Protein AF-A0A356E626-F1 (afdb_monomer_lite)

Sequence (110 aa):
QLFTKSTILGGLVGLIIFGVCGVFRLKESNDIFQQGLRLMAMIGFVMIAASGFAAVINKTGGVTELVNVISQGLGDDNKGLAAFLMLLVGLFITMGIGSSFSTVPIITSI

Secondary structure (DSSP, 8-state):
-TTT--HHHHHHHHHHHHHHTTSS-TTTHHHHHHHHHHHHHHHHHHHHHHHHHHHHHHHH-HHHHHHHHHHHHH-GGGHHHHHHHHHHHHHHHHHHT--TTTHHHHHTT-

pLDDT: mean 76.77, std 8.42, range [49.5, 89.62]

Structure (mmCIF, N/CA/C/O backbone):
data_AF-A0A356E626-F1
#
_entry.id   AF-A0A356E626-F1
#
loop_
_atom_site.group_PDB
_atom_site.id
_atom_site.type_symbol
_atom_site.label_atom_id
_atom_site.label_alt_id
_atom_site.label_comp_id
_atom_site.label_asym_id
_atom_site.label_entity_id
_atom_site.label_seq_id
_atom_site.pdbx_PDB_ins_code
_atom_site.Cartn_x
_atom_site.Cartn_y
_atom_site.Cartn_z
_atom_site.occupancy
_atom_site.B_iso_or_equiv
_atom_site.auth_seq_id
_atom_site.auth_comp_id
_atom_site.auth_asym_id
_atom_site.auth_atom_id
_atom_site.pdbx_PDB_model_num
ATOM 1 N N . GLN A 1 1 ? -21.023 3.387 4.429 1.00 49.50 1 GLN A N 1
ATOM 2 C CA . GLN A 1 1 ? -20.137 3.969 3.395 1.00 49.50 1 GLN A CA 1
ATOM 3 C C . GLN A 1 1 ? -20.870 4.252 2.077 1.00 49.50 1 GLN A C 1
ATOM 5 O O . GLN A 1 1 ? -20.729 5.358 1.585 1.00 49.50 1 GLN A O 1
ATOM 10 N N . LEU A 1 2 ? -21.700 3.338 1.543 1.00 63.50 2 LEU A N 1
ATOM 11 C CA . LEU A 1 2 ? -22.424 3.539 0.268 1.00 63.50 2 LEU A CA 1
ATOM 12 C C . LEU A 1 2 ? -23.486 4.659 0.285 1.00 63.50 2 LEU A C 1
ATOM 14 O O . LEU A 1 2 ? -23.510 5.474 -0.627 1.00 63.50 2 LEU A O 1
ATOM 18 N N . PHE A 1 3 ? -24.316 4.751 1.331 1.00 67.12 3 PHE A N 1
ATOM 19 C CA . PHE A 1 3 ? -25.369 5.780 1.411 1.00 67.12 3 PHE A CA 1
ATOM 20 C C . PHE A 1 3 ? -24.861 7.142 1.910 1.00 67.12 3 PHE A C 1
ATOM 22 O O . PHE A 1 3 ? -25.228 8.179 1.375 1.00 67.12 3 PHE A O 1
ATOM 29 N N . THR A 1 4 ? -23.979 7.152 2.914 1.00 70.19 4 THR A N 1
ATOM 30 C CA . THR A 1 4 ? -23.463 8.392 3.529 1.00 70.19 4 THR A CA 1
ATOM 31 C C . THR A 1 4 ? -22.247 8.975 2.791 1.00 70.19 4 THR A C 1
ATOM 33 O O . THR A 1 4 ? -21.830 10.083 3.103 1.00 70.19 4 THR A O 1
ATOM 36 N N . LYS A 1 5 ? -21.596 8.226 1.883 1.00 74.50 5 LYS A N 1
ATOM 37 C CA . LYS A 1 5 ? -20.267 8.544 1.299 1.00 74.50 5 LYS A CA 1
ATOM 38 C C . LYS A 1 5 ? -19.154 8.857 2.317 1.00 74.50 5 LYS A C 1
ATOM 40 O O . LYS A 1 5 ? -18.062 9.257 1.941 1.00 74.50 5 LYS A O 1
ATOM 45 N N . SER A 1 6 ? -19.403 8.634 3.606 1.00 80.62 6 SER A N 1
ATOM 46 C CA . SER A 1 6 ? -18.460 8.901 4.685 1.00 80.62 6 SER A CA 1
ATOM 47 C C . SER A 1 6 ? -17.878 7.595 5.207 1.00 80.62 6 SER A C 1
ATOM 49 O O . SER A 1 6 ? -18.592 6.740 5.745 1.00 80.62 6 SER A O 1
ATOM 51 N N . THR A 1 7 ? -16.566 7.449 5.044 1.00 82.69 7 THR A N 1
ATOM 52 C CA . THR A 1 7 ? -15.773 6.356 5.622 1.00 82.69 7 THR A CA 1
ATOM 53 C C . THR A 1 7 ? -15.746 6.457 7.147 1.00 82.69 7 THR A C 1
ATOM 55 O O . THR A 1 7 ? -15.820 5.443 7.833 1.00 82.69 7 THR A O 1
ATOM 58 N N . ILE A 1 8 ? -15.750 7.686 7.678 1.00 83.50 8 ILE A N 1
ATOM 59 C CA . ILE A 1 8 ? -15.738 7.972 9.118 1.00 83.50 8 ILE A CA 1
ATOM 60 C C . ILE A 1 8 ? -17.018 7.447 9.777 1.00 83.50 8 ILE A C 1
ATOM 62 O O . ILE A 1 8 ? -16.948 6.722 10.767 1.00 83.50 8 ILE A O 1
ATOM 66 N N . LEU A 1 9 ? -18.190 7.741 9.196 1.00 83.94 9 LEU A N 1
ATOM 67 C CA . LEU A 1 9 ? -19.464 7.276 9.755 1.00 83.94 9 LEU A CA 1
ATOM 68 C C . LEU A 1 9 ? -19.590 5.744 9.686 1.00 83.94 9 LEU A C 1
ATOM 70 O O . LEU A 1 9 ? -20.106 5.122 10.608 1.00 83.94 9 LEU A O 1
ATOM 74 N N . GLY A 1 10 ? -19.079 5.126 8.613 1.00 84.94 10 GLY A N 1
ATOM 75 C CA . GLY A 1 10 ? -19.033 3.666 8.483 1.00 84.94 10 GLY A CA 1
ATOM 76 C C . GLY A 1 10 ? -18.147 2.998 9.538 1.00 84.94 10 GLY A C 1
ATOM 77 O O . GLY A 1 10 ? -18.564 2.012 10.143 1.00 84.94 10 GLY A O 1
ATOM 78 N N . GLY A 1 11 ? -16.965 3.565 9.795 1.00 84.75 11 GLY A N 1
ATOM 79 C CA . GLY A 1 11 ? -16.056 3.088 10.839 1.00 84.75 11 GLY A CA 1
ATOM 80 C C . GLY A 1 11 ? -16.645 3.227 12.244 1.00 84.75 11 GLY A C 1
ATOM 81 O O . GLY A 1 11 ? -16.565 2.288 13.032 1.00 84.75 11 GLY A O 1
ATOM 82 N N . LEU A 1 12 ? -17.307 4.353 12.536 1.00 84.81 12 LEU A N 1
ATOM 83 C CA . LEU A 1 12 ? -17.965 4.590 13.826 1.00 84.81 12 LEU A CA 1
ATOM 84 C C . LEU A 1 12 ? -19.069 3.558 14.098 1.00 84.81 12 LEU A C 1
ATOM 86 O O . LEU A 1 12 ? -19.127 2.975 15.178 1.00 84.81 12 LEU A O 1
ATOM 90 N N . VAL A 1 13 ? -19.924 3.297 13.106 1.00 87.38 13 VAL A N 1
ATOM 91 C CA . VAL A 1 13 ? -21.006 2.310 13.227 1.00 87.38 13 VAL A CA 1
ATOM 92 C C . VAL A 1 13 ? -20.444 0.898 13.419 1.00 87.38 13 VAL A C 1
ATOM 94 O O . VAL A 1 13 ? -20.922 0.174 14.289 1.00 87.38 13 VAL A O 1
ATOM 97 N N . GLY A 1 14 ? -19.398 0.518 12.677 1.00 84.94 14 GLY A N 1
ATOM 98 C CA . GLY A 1 14 ? -18.727 -0.775 12.859 1.00 84.94 14 GLY A CA 1
ATOM 99 C C . GLY A 1 14 ? -18.125 -0.946 14.259 1.00 84.94 14 GLY A C 1
ATOM 100 O O . GLY A 1 14 ? -18.268 -2.002 14.871 1.00 84.94 14 GLY A O 1
ATOM 101 N N . LEU A 1 15 ? -17.524 0.115 14.803 1.00 82.12 15 LEU A N 1
ATOM 102 C CA . LEU A 1 15 ? -16.965 0.134 16.156 1.00 82.12 15 LEU A CA 1
ATOM 103 C C . LEU A 1 15 ? -18.050 -0.046 17.226 1.00 82.12 15 LEU A C 1
ATOM 105 O O . LEU A 1 15 ? -17.862 -0.826 18.159 1.00 82.12 15 LEU A O 1
ATOM 109 N N . ILE A 1 16 ? -19.202 0.613 17.065 1.00 84.94 16 ILE A N 1
ATOM 110 C CA . ILE A 1 16 ? -20.356 0.448 17.962 1.00 84.94 16 ILE A CA 1
ATOM 111 C C . ILE A 1 16 ? -20.866 -0.998 17.922 1.00 84.94 16 ILE A C 1
ATOM 113 O O . ILE A 1 16 ? -21.067 -1.598 18.976 1.00 84.94 16 ILE A O 1
ATOM 117 N N . ILE A 1 17 ? -21.025 -1.582 16.728 1.00 86.69 17 ILE A N 1
ATOM 118 C CA . ILE A 1 17 ? -21.491 -2.970 16.562 1.00 86.69 17 ILE A CA 1
ATOM 119 C C . ILE A 1 17 ? -20.532 -3.947 17.248 1.00 86.69 17 ILE A C 1
ATOM 121 O O . ILE A 1 17 ? -20.973 -4.799 18.018 1.00 86.69 17 ILE A O 1
ATOM 125 N N . PHE A 1 18 ? -19.225 -3.812 17.023 1.00 83.00 18 PHE A N 1
ATOM 126 C CA . PHE A 1 18 ? -18.247 -4.693 17.659 1.00 83.00 18 PHE A CA 1
ATOM 127 C C . PHE A 1 18 ? -18.164 -4.512 19.181 1.00 83.00 18 PHE A C 1
ATOM 129 O O . PHE A 1 18 ? -17.958 -5.495 19.897 1.00 83.00 18 PHE A O 1
ATOM 136 N N . GLY A 1 19 ? -18.365 -3.287 19.678 1.00 82.19 19 GLY A N 1
ATOM 137 C CA . GLY A 1 19 ? -18.463 -3.007 21.110 1.00 82.19 19 GLY A CA 1
ATOM 138 C C . GLY A 1 19 ? -19.678 -3.679 21.755 1.00 82.19 19 GLY A C 1
ATOM 139 O O . GLY A 1 19 ? -19.542 -4.316 22.797 1.00 82.19 19 GLY A O 1
ATOM 140 N N . VAL A 1 20 ? -20.849 -3.605 21.112 1.00 83.44 20 VAL A N 1
ATOM 141 C CA . VAL A 1 20 ? -22.094 -4.233 21.598 1.00 83.44 20 VAL A CA 1
ATOM 142 C C . VAL A 1 20 ? -22.037 -5.763 21.501 1.00 83.44 20 VAL A C 1
ATOM 144 O O . VAL A 1 20 ? -22.505 -6.444 22.409 1.00 83.44 20 VAL A O 1
ATOM 147 N N . CYS A 1 21 ? -21.412 -6.317 20.457 1.00 85.06 21 CYS A N 1
ATOM 148 C CA . CYS A 1 21 ? -21.179 -7.761 20.324 1.00 85.06 21 CYS A CA 1
ATOM 149 C C . CYS A 1 21 ? -20.118 -8.318 21.294 1.00 85.06 21 CYS A C 1
ATOM 151 O O . CYS A 1 21 ? -19.892 -9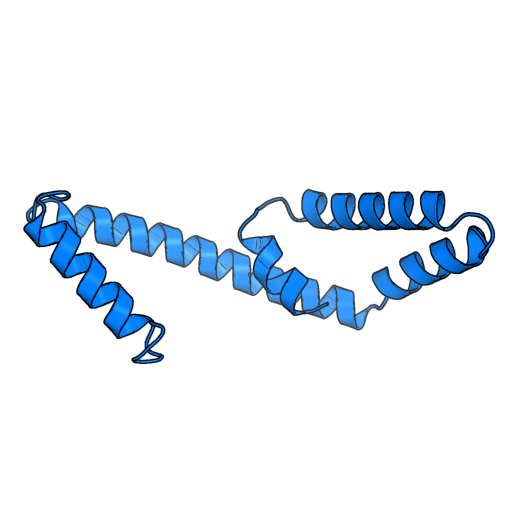.526 21.299 1.00 85.06 21 CYS A O 1
ATOM 153 N N . GLY A 1 22 ? -19.457 -7.480 22.101 1.00 77.44 22 GLY A N 1
ATOM 154 C CA . GLY A 1 22 ? -18.483 -7.929 23.100 1.00 77.44 22 GLY A CA 1
ATOM 155 C C . GLY A 1 22 ? -17.172 -8.466 22.517 1.00 77.44 22 GLY A C 1
ATOM 156 O O . GLY A 1 22 ? -16.451 -9.179 23.211 1.00 77.44 22 GLY A O 1
ATOM 157 N N . VAL A 1 23 ? -16.843 -8.123 21.264 1.00 75.75 23 VAL A N 1
ATOM 158 C CA . VAL A 1 23 ? -15.613 -8.580 20.582 1.00 75.75 23 VAL A CA 1
ATOM 159 C C . VAL A 1 23 ? -14.355 -8.018 21.263 1.00 75.75 23 VAL A C 1
ATOM 161 O O . VAL A 1 23 ? -13.289 -8.625 21.198 1.00 75.75 23 VAL A O 1
ATOM 164 N N . PHE A 1 24 ? -14.478 -6.888 21.970 1.00 67.25 24 PHE A N 1
ATOM 165 C CA . PHE A 1 24 ? -13.375 -6.236 22.678 1.00 67.25 24 PHE A CA 1
ATOM 166 C C . PHE A 1 24 ? -13.774 -5.882 24.116 1.00 67.25 24 PHE A C 1
ATOM 168 O O . PHE A 1 24 ? -14.861 -5.353 24.360 1.00 67.25 24 PHE A O 1
ATOM 175 N N . ARG A 1 25 ? -12.879 -6.104 25.089 1.00 65.56 25 ARG A N 1
ATOM 176 C CA . ARG A 1 25 ? -13.071 -5.615 26.463 1.00 65.56 25 ARG A CA 1
ATOM 177 C C . ARG A 1 25 ? -12.825 -4.107 26.500 1.00 65.56 25 ARG A C 1
ATOM 179 O O . ARG A 1 25 ? -11.727 -3.654 26.194 1.00 65.56 25 ARG A O 1
ATOM 186 N N . LEU A 1 26 ? -13.809 -3.328 26.958 1.00 62.34 26 LEU A N 1
ATOM 187 C CA . LEU A 1 26 ? -13.719 -1.860 27.099 1.00 62.34 26 LEU A CA 1
ATOM 188 C C . LEU A 1 26 ? -12.463 -1.379 27.860 1.00 62.34 26 LEU A C 1
ATOM 190 O O . LEU A 1 26 ? -11.974 -0.290 27.583 1.00 62.34 26 LEU A O 1
ATOM 194 N N . LYS A 1 27 ? -11.907 -2.199 28.767 1.00 65.00 27 LYS A N 1
ATOM 195 C CA . LYS A 1 27 ? -10.642 -1.920 29.473 1.00 65.00 27 LYS A CA 1
ATOM 196 C C . LYS A 1 27 ? -9.377 -2.074 28.615 1.00 65.00 27 LYS A C 1
ATOM 198 O O . LYS A 1 27 ? -8.420 -1.351 28.850 1.00 65.00 27 LYS A O 1
ATOM 203 N N . GLU A 1 28 ? -9.366 -2.982 27.642 1.00 67.50 28 GLU A N 1
ATOM 204 C CA . GLU A 1 28 ? -8.231 -3.217 26.726 1.00 67.50 28 GLU A CA 1
ATOM 205 C C . GLU A 1 28 ? -8.357 -2.405 25.433 1.00 67.50 28 GLU A C 1
ATOM 207 O O . GLU A 1 28 ? -7.368 -2.204 24.739 1.00 67.50 28 GLU A O 1
ATOM 212 N N . SER A 1 29 ? -9.555 -1.878 25.153 1.00 69.62 29 SER A N 1
ATOM 213 C CA . SER A 1 29 ? -9.896 -1.035 24.001 1.00 69.62 29 SER A CA 1
ATOM 214 C C . SER A 1 29 ? -8.824 0.018 23.682 1.00 69.62 29 SER A C 1
ATOM 216 O O . SER A 1 29 ? -8.375 0.133 22.546 1.00 69.62 29 SER A O 1
ATOM 218 N N . ASN A 1 30 ? -8.323 0.732 24.694 1.00 74.00 30 ASN A N 1
ATOM 219 C CA . ASN A 1 30 ? -7.310 1.768 24.488 1.00 74.00 30 ASN A CA 1
ATOM 220 C C . ASN A 1 30 ? -5.957 1.219 23.987 1.00 74.00 30 ASN A C 1
ATOM 222 O O . ASN A 1 30 ? -5.275 1.895 23.221 1.00 74.00 30 ASN A O 1
ATOM 226 N N . ASP A 1 31 ? -5.571 0.009 24.394 1.00 81.81 31 ASP A N 1
ATOM 227 C CA . ASP A 1 31 ? -4.292 -0.603 24.013 1.00 81.81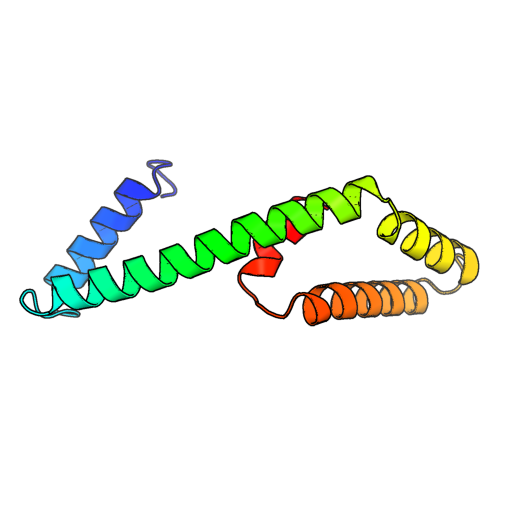 31 ASP A CA 1
ATOM 228 C C . ASP A 1 31 ? -4.344 -1.158 22.578 1.00 81.81 31 ASP A C 1
ATOM 230 O O . ASP A 1 31 ? -3.462 -0.894 21.759 1.00 81.81 31 ASP A O 1
ATOM 234 N N . ILE A 1 32 ? -5.455 -1.808 22.210 1.00 79.50 32 ILE A N 1
ATOM 235 C CA . ILE A 1 32 ? -5.713 -2.243 20.823 1.00 79.50 32 ILE A CA 1
ATOM 236 C C . ILE A 1 32 ? -5.829 -1.052 19.864 1.00 79.50 32 ILE A C 1
ATOM 238 O O . ILE A 1 32 ? -5.285 -1.109 18.758 1.00 79.50 32 ILE A O 1
ATOM 242 N N . PHE A 1 33 ? -6.471 0.049 20.274 1.00 82.00 33 PHE A N 1
ATOM 243 C CA . PHE A 1 33 ? -6.491 1.273 19.468 1.00 82.00 33 PHE A CA 1
ATOM 244 C C . PHE A 1 33 ? -5.088 1.855 19.288 1.00 82.00 33 PHE A C 1
ATOM 246 O O . PHE A 1 33 ? -4.735 2.208 18.164 1.00 82.00 33 PHE A O 1
ATOM 253 N N . GLN A 1 34 ? -4.264 1.912 20.339 1.00 87.06 34 GLN A N 1
ATOM 254 C CA . GLN A 1 34 ? -2.883 2.396 20.236 1.00 87.06 34 GLN A CA 1
ATOM 255 C C . GLN A 1 34 ? -2.012 1.515 19.332 1.00 87.06 34 GLN A C 1
ATOM 257 O O . GLN A 1 34 ? -1.281 2.046 18.491 1.00 87.06 34 GLN A O 1
ATOM 262 N N . GLN A 1 35 ? -2.113 0.187 19.439 1.00 86.31 35 GLN A N 1
ATOM 263 C CA . GLN A 1 35 ? -1.421 -0.730 18.527 1.00 86.31 35 GLN A CA 1
ATOM 264 C C . GLN A 1 35 ? -1.891 -0.551 17.080 1.00 86.31 35 GLN A C 1
ATOM 266 O O . GLN A 1 35 ? -1.059 -0.476 16.172 1.00 86.31 35 GLN A O 1
ATOM 271 N N . GLY A 1 36 ? -3.201 -0.410 16.863 1.00 85.44 36 GLY A N 1
ATOM 272 C CA . GLY A 1 36 ? -3.766 -0.125 15.545 1.00 85.44 36 GLY A CA 1
ATOM 273 C C . GLY A 1 36 ? -3.257 1.197 14.966 1.00 85.44 36 GLY A C 1
ATOM 274 O O . GLY A 1 36 ? -2.871 1.254 13.799 1.00 85.44 36 GLY A O 1
ATOM 275 N N . LEU A 1 37 ? -3.179 2.244 15.790 1.00 89.62 37 LEU A N 1
ATOM 276 C CA . LEU A 1 37 ? -2.691 3.565 15.389 1.00 89.62 37 LEU A CA 1
ATOM 277 C C . LEU A 1 37 ? -1.190 3.534 15.059 1.00 89.62 37 LEU A C 1
ATOM 279 O O . LEU A 1 37 ? -0.771 4.118 14.061 1.00 89.62 37 LEU A O 1
ATOM 283 N N . ARG A 1 38 ? -0.390 2.777 15.824 1.00 89.25 38 ARG A N 1
ATOM 284 C CA . ARG A 1 38 ? 1.035 2.530 15.540 1.00 89.25 38 ARG A CA 1
ATOM 285 C C . ARG A 1 38 ? 1.237 1.791 14.214 1.00 89.25 38 ARG A C 1
ATOM 287 O O . ARG A 1 38 ? 2.118 2.163 13.439 1.00 89.25 38 ARG A O 1
ATOM 294 N N . LEU A 1 39 ? 0.424 0.772 13.938 1.00 88.62 39 LEU A N 1
ATOM 295 C CA . LEU A 1 39 ? 0.476 0.022 12.681 1.00 88.62 39 LEU A CA 1
ATOM 296 C C . LEU A 1 39 ? 0.077 0.907 11.489 1.00 88.62 39 LEU A C 1
ATOM 298 O O . LEU A 1 39 ? 0.774 0.931 10.476 1.00 88.62 39 LEU A O 1
ATOM 302 N N . MET A 1 40 ? -0.985 1.701 11.639 1.00 89.00 40 MET A N 1
ATOM 303 C CA . MET A 1 40 ? -1.423 2.662 10.622 1.00 89.00 40 MET A CA 1
ATOM 304 C C . MET A 1 40 ? -0.387 3.756 10.357 1.00 89.00 40 MET A C 1
ATOM 306 O O . MET A 1 40 ? -0.179 4.120 9.202 1.00 89.00 40 MET A O 1
ATOM 310 N N . ALA A 1 41 ? 0.305 4.248 11.387 1.00 89.25 41 ALA A N 1
ATOM 311 C CA . ALA A 1 41 ? 1.383 5.221 11.221 1.00 89.25 41 ALA A CA 1
ATOM 312 C C . ALA A 1 41 ? 2.546 4.652 10.388 1.00 89.25 41 ALA A C 1
ATOM 314 O O . ALA A 1 41 ? 3.039 5.323 9.482 1.00 89.25 41 ALA A O 1
ATOM 315 N N . MET A 1 42 ? 2.937 3.396 10.636 1.00 87.56 42 MET A N 1
ATOM 316 C CA . MET A 1 42 ? 3.953 2.700 9.835 1.00 87.56 42 MET A CA 1
ATOM 317 C C . MET A 1 42 ? 3.503 2.508 8.382 1.00 87.56 42 MET A C 1
ATOM 319 O O . MET A 1 42 ? 4.271 2.786 7.463 1.00 87.56 42 MET A O 1
ATOM 323 N N . ILE A 1 43 ? 2.252 2.090 8.163 1.00 86.12 43 ILE A N 1
ATOM 324 C CA . ILE A 1 43 ? 1.681 1.956 6.815 1.00 86.12 43 ILE A CA 1
ATOM 325 C C . ILE A 1 43 ? 1.664 3.313 6.103 1.00 86.12 43 ILE A C 1
ATOM 327 O O . ILE A 1 43 ? 2.070 3.396 4.949 1.00 86.12 43 ILE A O 1
ATOM 331 N N . GLY A 1 44 ? 1.258 4.384 6.789 1.00 87.19 44 GLY A N 1
ATOM 332 C CA . GLY A 1 44 ? 1.251 5.742 6.246 1.00 87.19 44 GLY A CA 1
ATOM 333 C C . GLY A 1 44 ? 2.645 6.213 5.828 1.00 87.19 44 GLY A C 1
ATOM 334 O O . GLY A 1 44 ? 2.811 6.722 4.722 1.00 87.19 44 GLY A O 1
ATOM 335 N N . PHE A 1 45 ? 3.659 5.973 6.663 1.00 86.94 45 PHE A N 1
ATOM 336 C CA . PHE A 1 45 ? 5.054 6.274 6.332 1.00 86.94 45 PHE A CA 1
ATOM 337 C C . PHE A 1 45 ? 5.525 5.522 5.078 1.00 86.94 45 P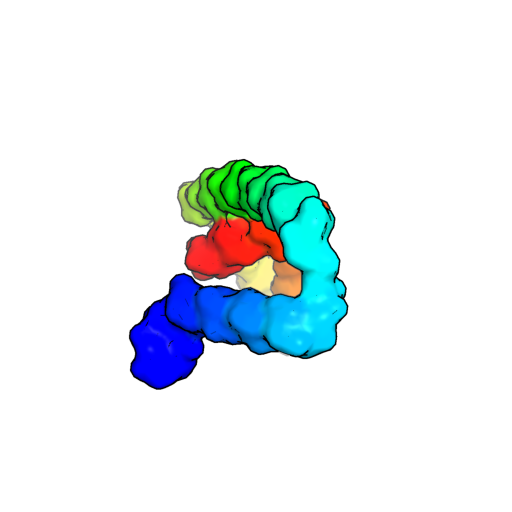HE A C 1
ATOM 339 O O . PHE A 1 45 ? 6.049 6.130 4.142 1.00 86.94 45 PHE A O 1
ATOM 346 N N . VAL A 1 46 ? 5.278 4.210 5.027 1.00 85.62 46 VAL A N 1
ATOM 347 C CA . VAL A 1 46 ? 5.621 3.366 3.875 1.00 85.62 46 VAL A CA 1
ATOM 348 C C . VAL A 1 46 ? 4.875 3.817 2.615 1.00 85.62 46 VAL A C 1
ATOM 350 O O . VAL A 1 46 ? 5.477 3.874 1.544 1.00 85.62 46 VAL A O 1
ATOM 353 N N . MET A 1 47 ? 3.599 4.200 2.724 1.00 85.88 47 MET A N 1
ATOM 354 C CA . MET A 1 47 ? 2.813 4.684 1.586 1.00 85.88 47 MET A CA 1
ATOM 355 C C . MET A 1 47 ? 3.323 6.021 1.036 1.00 85.88 47 MET A C 1
ATOM 357 O O . MET A 1 47 ? 3.363 6.191 -0.182 1.00 85.88 47 MET A O 1
ATOM 361 N N . ILE A 1 48 ? 3.760 6.950 1.893 1.00 86.50 48 ILE A N 1
ATOM 362 C CA . ILE A 1 48 ? 4.357 8.220 1.449 1.00 86.50 48 ILE A CA 1
ATOM 363 C C . ILE A 1 48 ? 5.662 7.951 0.689 1.00 86.50 48 ILE A C 1
ATOM 365 O O . ILE A 1 48 ? 5.832 8.443 -0.428 1.00 86.50 48 ILE A O 1
ATOM 369 N N . ALA A 1 49 ? 6.551 7.117 1.238 1.00 85.31 49 ALA A N 1
ATOM 370 C CA . ALA A 1 49 ? 7.795 6.742 0.564 1.00 85.31 49 ALA A CA 1
ATOM 371 C C . ALA A 1 49 ? 7.532 6.040 -0.783 1.00 85.31 49 ALA A C 1
ATOM 373 O O . ALA A 1 49 ? 8.138 6.390 -1.798 1.00 85.31 49 ALA A O 1
ATOM 374 N N . ALA A 1 50 ? 6.571 5.112 -0.812 1.00 82.31 50 ALA A N 1
ATOM 375 C CA . ALA A 1 50 ? 6.155 4.408 -2.021 1.00 82.31 50 ALA A CA 1
ATOM 376 C C . ALA A 1 50 ? 5.597 5.365 -3.087 1.00 82.31 50 ALA A C 1
ATOM 378 O O . ALA A 1 50 ? 5.963 5.256 -4.254 1.00 82.31 50 ALA A O 1
ATOM 379 N N . SER A 1 51 ? 4.778 6.347 -2.695 1.00 82.62 51 SER A N 1
ATOM 380 C CA . SER A 1 51 ? 4.260 7.365 -3.620 1.00 82.62 51 SER A CA 1
ATOM 381 C C . SER A 1 51 ? 5.371 8.232 -4.232 1.00 82.62 51 SER A C 1
ATOM 383 O O . SER A 1 51 ? 5.318 8.553 -5.419 1.00 82.62 51 SER A O 1
ATOM 385 N N . GLY A 1 52 ? 6.424 8.541 -3.463 1.00 83.00 52 GLY A N 1
ATOM 386 C CA . GLY A 1 52 ? 7.611 9.240 -3.962 1.00 83.00 52 GLY A CA 1
ATOM 387 C C . GLY A 1 52 ? 8.412 8.405 -4.965 1.00 83.00 52 GLY A C 1
ATOM 388 O O . GLY A 1 52 ? 8.812 8.914 -6.011 1.00 83.00 52 GLY A O 1
ATOM 389 N N . PHE A 1 53 ? 8.590 7.110 -4.696 1.00 79.50 53 PHE A N 1
ATOM 390 C CA . PHE A 1 53 ? 9.227 6.178 -5.631 1.00 79.50 53 PHE A CA 1
ATOM 391 C C . PHE A 1 53 ? 8.439 6.045 -6.942 1.00 79.50 53 PHE A C 1
ATOM 393 O O . PHE A 1 53 ? 9.022 6.129 -8.023 1.00 79.50 53 PHE A O 1
ATOM 400 N N . ALA A 1 54 ? 7.111 5.934 -6.855 1.00 76.75 54 ALA A N 1
ATOM 401 C CA . ALA A 1 54 ? 6.224 5.913 -8.016 1.00 76.75 54 ALA A CA 1
ATOM 402 C C . ALA A 1 54 ? 6.363 7.180 -8.872 1.00 76.75 54 ALA A C 1
ATOM 404 O O . ALA A 1 54 ? 6.490 7.105 -10.093 1.00 76.75 54 ALA A O 1
ATOM 405 N N . ALA A 1 55 ? 6.420 8.350 -8.226 1.00 80.12 55 ALA A N 1
ATOM 406 C CA . ALA A 1 55 ? 6.628 9.616 -8.916 1.00 80.12 55 ALA A CA 1
ATOM 407 C C . ALA A 1 55 ? 7.961 9.644 -9.681 1.00 80.12 55 ALA A C 1
ATOM 409 O O . ALA A 1 55 ? 7.998 10.133 -10.807 1.00 80.12 55 ALA A O 1
ATOM 410 N N . VAL A 1 56 ? 9.040 9.088 -9.117 1.00 81.56 56 VAL A N 1
ATOM 411 C CA . VAL A 1 56 ? 10.338 8.993 -9.806 1.00 81.56 56 VAL A CA 1
ATOM 412 C C . VAL A 1 56 ? 10.276 8.017 -10.982 1.00 81.56 56 VAL A C 1
ATOM 414 O O . VAL A 1 56 ? 10.756 8.372 -12.054 1.00 81.56 56 VAL A O 1
ATOM 417 N N . ILE A 1 57 ? 9.656 6.841 -10.827 1.00 76.25 57 ILE A N 1
ATOM 418 C CA . ILE A 1 57 ? 9.465 5.870 -11.922 1.00 76.25 57 ILE A CA 1
ATOM 419 C C . ILE A 1 57 ? 8.679 6.485 -13.086 1.00 76.25 57 ILE A C 1
ATOM 421 O O . ILE A 1 57 ? 9.080 6.363 -14.244 1.00 76.25 57 ILE A O 1
ATOM 425 N N . ASN A 1 58 ? 7.591 7.191 -12.781 1.00 74.31 58 ASN A N 1
ATOM 426 C CA . ASN A 1 58 ? 6.779 7.857 -13.796 1.00 74.31 58 ASN A CA 1
ATOM 427 C C . ASN A 1 58 ? 7.531 9.005 -14.477 1.00 74.31 58 ASN A C 1
ATOM 429 O O . ASN A 1 58 ? 7.343 9.250 -15.665 1.00 74.31 58 ASN A O 1
ATOM 433 N N . LYS A 1 59 ? 8.400 9.712 -13.743 1.00 79.88 59 LYS A N 1
ATOM 434 C CA . LYS A 1 59 ? 9.226 10.795 -14.297 1.00 79.88 59 LYS A CA 1
ATOM 435 C C . LYS A 1 59 ? 10.392 10.290 -15.139 1.00 79.88 59 LYS A C 1
ATOM 437 O O . LYS A 1 59 ? 10.756 10.970 -16.093 1.00 79.88 59 LYS A O 1
ATOM 442 N N . THR A 1 60 ? 10.985 9.147 -14.798 1.00 80.06 60 THR A N 1
ATOM 443 C CA . THR A 1 60 ? 12.090 8.566 -15.572 1.00 80.06 60 THR A CA 1
ATOM 444 C C . THR A 1 60 ? 11.615 7.833 -16.820 1.00 80.06 60 THR A C 1
ATOM 446 O O . THR A 1 60 ? 12.419 7.636 -17.723 1.00 80.06 60 THR A O 1
ATOM 449 N N . GLY A 1 61 ? 10.340 7.430 -16.899 1.00 72.75 61 GLY A N 1
ATOM 450 C CA . GLY A 1 61 ? 9.763 6.790 -18.089 1.00 72.75 61 GLY A CA 1
ATOM 451 C C . GLY A 1 61 ? 10.352 5.413 -18.418 1.00 72.75 61 GLY A C 1
ATOM 452 O O . GLY A 1 61 ? 9.972 4.805 -19.414 1.00 72.75 61 GLY A O 1
ATOM 453 N N . GLY A 1 62 ? 11.253 4.888 -17.580 1.00 73.06 62 GLY A N 1
ATOM 454 C CA . GLY A 1 62 ? 11.979 3.648 -17.853 1.00 73.06 62 GLY A CA 1
ATOM 455 C C . GLY A 1 62 ? 11.078 2.415 -17.921 1.00 73.06 62 GLY A C 1
ATOM 456 O O . GLY A 1 62 ? 11.370 1.488 -18.669 1.00 73.06 62 GLY A O 1
ATOM 457 N N . VAL A 1 63 ? 9.955 2.410 -17.193 1.00 73.38 63 VAL A N 1
ATOM 458 C CA . VAL A 1 63 ? 8.961 1.325 -17.278 1.00 73.38 63 VAL A CA 1
ATOM 459 C C . VAL A 1 63 ? 8.238 1.364 -18.624 1.00 73.38 63 VAL A C 1
ATOM 461 O O . VAL A 1 63 ? 8.065 0.324 -19.251 1.00 73.38 63 VAL A O 1
ATOM 464 N N . THR A 1 64 ? 7.875 2.551 -19.108 1.00 73.31 64 THR A N 1
ATOM 465 C CA . THR A 1 64 ? 7.239 2.743 -20.417 1.00 73.31 64 THR A CA 1
ATOM 466 C C . THR A 1 64 ? 8.180 2.352 -21.554 1.00 73.31 64 THR A C 1
ATOM 468 O O . THR A 1 64 ? 7.768 1.657 -22.479 1.00 73.31 64 THR A O 1
ATOM 471 N N . GLU A 1 65 ? 9.457 2.730 -21.452 1.00 78.25 65 GLU A N 1
ATOM 472 C CA . GLU A 1 65 ? 10.507 2.347 -22.402 1.00 78.25 65 GLU A CA 1
ATOM 473 C C . GLU A 1 65 ? 10.692 0.819 -22.437 1.00 78.25 65 GLU A C 1
ATOM 475 O O . GLU A 1 65 ? 10.686 0.213 -23.506 1.00 78.25 65 GLU A O 1
ATOM 480 N N . LEU A 1 66 ? 10.769 0.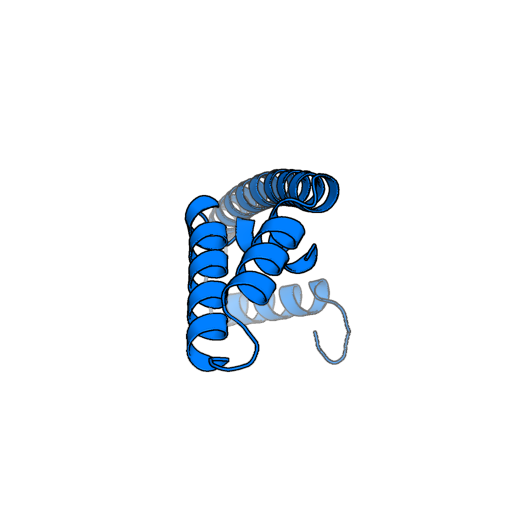169 -21.268 1.00 73.50 66 LEU A N 1
ATOM 481 C CA . LEU A 1 66 ? 10.908 -1.286 -21.152 1.00 73.50 66 LEU A CA 1
ATOM 482 C C . LEU A 1 66 ? 9.706 -2.029 -21.755 1.00 73.50 66 LEU A C 1
ATOM 484 O O . LEU A 1 66 ? 9.881 -3.006 -22.483 1.00 73.50 66 LEU A O 1
ATOM 488 N N . VAL A 1 67 ? 8.487 -1.553 -21.487 1.00 75.12 67 VAL A N 1
ATOM 489 C CA . VAL A 1 67 ? 7.254 -2.119 -22.056 1.00 75.12 67 VAL A CA 1
ATOM 490 C C . VAL A 1 67 ? 7.220 -1.936 -23.576 1.00 75.12 67 VAL A C 1
ATOM 492 O O . VAL A 1 67 ? 6.839 -2.870 -24.283 1.00 75.12 67 VAL A O 1
ATOM 495 N N . ASN A 1 68 ? 7.662 -0.783 -24.086 1.00 76.50 68 ASN A N 1
ATOM 496 C CA . ASN A 1 68 ? 7.742 -0.509 -25.523 1.00 76.50 68 ASN A CA 1
ATOM 497 C C . ASN A 1 68 ? 8.785 -1.384 -26.233 1.00 76.50 68 ASN A C 1
ATOM 499 O O . ASN A 1 68 ? 8.517 -1.894 -27.317 1.00 76.50 68 ASN A O 1
ATOM 503 N N . VAL A 1 69 ? 9.952 -1.610 -25.625 1.00 77.88 69 VAL A N 1
ATOM 504 C CA . VAL A 1 69 ? 10.984 -2.496 -26.191 1.00 77.88 69 VAL A CA 1
ATOM 505 C C . VAL A 1 69 ? 10.492 -3.944 -26.251 1.00 77.88 69 VAL A C 1
ATOM 507 O O . VAL A 1 69 ? 10.717 -4.630 -27.247 1.00 77.88 69 VAL A O 1
ATOM 510 N N . ILE A 1 70 ? 9.777 -4.410 -25.223 1.00 73.44 70 ILE A N 1
ATOM 511 C CA . ILE A 1 70 ? 9.220 -5.771 -25.194 1.00 73.44 70 ILE A CA 1
ATOM 512 C C . ILE A 1 70 ? 8.082 -5.920 -26.214 1.00 73.44 70 ILE A C 1
ATOM 514 O O . ILE A 1 70 ? 8.016 -6.941 -26.896 1.00 73.44 70 ILE A O 1
ATOM 518 N N . SER A 1 71 ? 7.207 -4.919 -26.354 1.00 70.12 71 SER A N 1
ATOM 519 C CA . SER A 1 71 ? 6.086 -4.973 -27.303 1.00 70.12 71 SER A CA 1
ATOM 520 C C . SER A 1 71 ? 6.540 -4.884 -28.763 1.00 70.12 71 SER A C 1
ATOM 522 O O . SER A 1 71 ? 6.021 -5.616 -29.602 1.00 70.12 71 SER A O 1
ATOM 524 N N . GLN A 1 72 ? 7.548 -4.061 -29.064 1.00 70.38 72 GLN A N 1
ATOM 525 C CA . GLN A 1 72 ? 8.122 -3.950 -30.409 1.00 70.38 72 GLN A CA 1
ATOM 526 C C . GLN A 1 72 ? 9.032 -5.137 -30.759 1.00 70.38 72 GLN A C 1
ATOM 528 O O . GLN A 1 72 ? 9.053 -5.572 -31.907 1.00 70.38 72 GLN A O 1
ATOM 533 N N . GLY A 1 73 ? 9.767 -5.680 -29.781 1.00 67.00 73 GLY A N 1
ATOM 534 C CA . GLY A 1 73 ? 10.712 -6.781 -29.988 1.00 67.00 73 GLY A CA 1
ATOM 535 C C . GLY A 1 73 ? 10.067 -8.157 -30.163 1.00 67.00 73 GLY A C 1
ATOM 536 O O . GLY A 1 73 ? 10.678 -9.032 -30.773 1.00 67.00 73 GLY A O 1
ATOM 537 N N . LEU A 1 74 ? 8.848 -8.367 -29.649 1.00 65.88 74 LEU A N 1
ATOM 538 C CA . LEU A 1 74 ? 8.149 -9.654 -29.765 1.00 65.88 74 LEU A CA 1
ATOM 539 C C . LEU A 1 74 ? 7.185 -9.759 -30.955 1.00 65.88 74 LEU A C 1
ATOM 541 O O . LEU A 1 74 ? 6.776 -10.874 -31.272 1.00 65.88 74 LEU A O 1
ATOM 545 N N . GLY A 1 75 ? 6.868 -8.647 -31.627 1.00 57.00 75 GLY A N 1
ATOM 546 C CA . GLY A 1 75 ? 5.977 -8.612 -32.790 1.00 57.00 75 GLY A CA 1
ATOM 547 C C . GLY A 1 75 ? 4.516 -8.988 -32.485 1.00 57.00 75 GLY A C 1
ATOM 548 O O . GLY A 1 75 ? 4.207 -9.755 -31.572 1.00 57.00 75 GLY A O 1
ATOM 549 N N . ASP A 1 76 ? 3.585 -8.462 -33.286 1.00 63.75 76 ASP A N 1
ATOM 550 C CA . ASP A 1 76 ? 2.135 -8.710 -33.166 1.00 63.75 76 ASP A CA 1
ATOM 55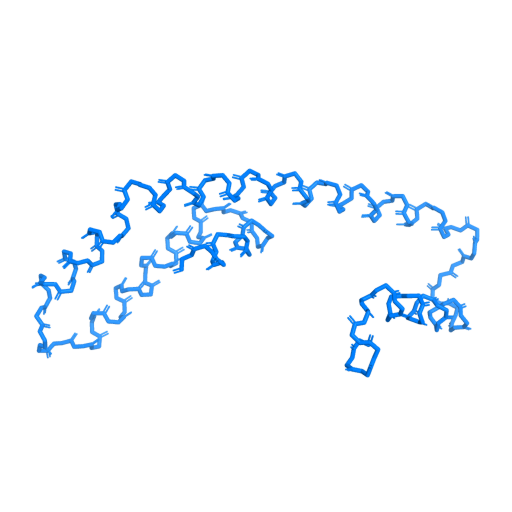1 C C . ASP A 1 76 ? 1.723 -10.193 -33.321 1.00 63.75 76 ASP A C 1
ATOM 553 O O . ASP A 1 76 ? 0.588 -10.561 -33.001 1.00 63.75 76 ASP A O 1
ATOM 557 N N . ASP A 1 77 ? 2.640 -11.053 -33.773 1.00 65.31 77 ASP A N 1
ATOM 558 C CA . ASP A 1 77 ? 2.402 -12.466 -34.079 1.00 65.31 77 ASP A CA 1
ATOM 559 C C . ASP A 1 77 ? 2.231 -13.358 -32.838 1.00 65.31 77 ASP A C 1
ATOM 561 O O . ASP A 1 77 ? 1.641 -14.436 -32.939 1.00 65.31 77 ASP A O 1
ATOM 565 N N . ASN A 1 78 ? 2.694 -12.936 -31.651 1.00 69.38 78 ASN A N 1
ATOM 566 C CA . ASN A 1 78 ? 2.586 -13.758 -30.438 1.00 69.38 78 ASN A CA 1
ATOM 567 C C . ASN A 1 78 ? 2.107 -12.986 -29.200 1.00 69.38 78 ASN A C 1
ATOM 569 O O . ASN A 1 78 ? 2.781 -12.905 -28.167 1.00 69.38 78 ASN A O 1
ATOM 573 N N . LYS A 1 79 ? 0.874 -12.470 -29.285 1.00 74.88 79 LYS A N 1
ATOM 574 C CA . LYS A 1 79 ? 0.172 -11.769 -28.191 1.00 74.88 79 LYS A CA 1
ATOM 575 C C . LYS A 1 79 ? 0.180 -12.527 -26.856 1.00 74.88 79 LYS A C 1
ATOM 577 O O . LYS A 1 79 ? 0.231 -11.895 -25.804 1.00 74.88 79 LYS A O 1
ATOM 582 N N . GLY A 1 80 ? 0.154 -13.864 -26.883 1.00 80.56 80 GLY A N 1
ATOM 583 C CA . GLY A 1 80 ? 0.202 -14.693 -25.672 1.00 80.56 80 GLY A CA 1
ATOM 584 C C . GLY A 1 80 ? 1.539 -14.598 -24.932 1.00 80.56 80 GLY A C 1
ATOM 585 O O . GLY A 1 80 ? 1.565 -14.424 -23.714 1.00 80.56 80 GLY A O 1
ATOM 586 N N . LEU A 1 81 ? 2.651 -14.639 -25.669 1.00 80.25 81 LEU A N 1
ATOM 587 C CA . LEU A 1 81 ? 3.995 -14.491 -25.106 1.00 80.25 81 LEU A CA 1
ATOM 588 C C . LEU A 1 81 ? 4.244 -13.056 -24.611 1.00 80.25 81 LEU A C 1
ATOM 590 O O . LEU A 1 81 ? 4.829 -12.864 -23.545 1.00 80.25 81 LEU A O 1
ATOM 594 N N . ALA A 1 82 ? 3.736 -12.058 -25.340 1.00 77.94 82 ALA A N 1
ATOM 595 C CA . ALA A 1 82 ? 3.811 -10.655 -24.938 1.00 77.94 82 ALA A CA 1
ATOM 596 C C . ALA A 1 82 ? 3.058 -10.388 -23.620 1.00 77.94 82 ALA A C 1
ATOM 598 O O . ALA A 1 82 ? 3.608 -9.766 -22.711 1.00 77.94 82 ALA A O 1
ATOM 599 N N . ALA A 1 83 ? 1.836 -10.914 -23.471 1.00 80.69 83 ALA A N 1
ATOM 600 C CA . ALA A 1 83 ? 1.063 -10.792 -22.232 1.00 80.69 83 ALA A CA 1
ATOM 601 C C . ALA A 1 83 ? 1.741 -11.502 -21.046 1.00 80.69 83 ALA A C 1
ATOM 603 O O . ALA A 1 83 ? 1.756 -10.973 -19.933 1.00 80.69 83 ALA A O 1
ATOM 604 N N . PHE A 1 84 ? 2.346 -12.672 -21.284 1.00 84.19 84 PHE A N 1
ATOM 605 C CA . PHE A 1 84 ? 3.104 -13.395 -20.262 1.00 84.19 84 PHE A CA 1
ATOM 606 C C . PHE A 1 84 ? 4.318 -12.593 -19.771 1.00 84.19 84 PHE A C 1
ATOM 608 O O . PHE A 1 84 ? 4.521 -12.469 -18.564 1.00 84.19 84 PHE A O 1
ATOM 615 N N . LEU A 1 85 ? 5.086 -11.986 -20.683 1.00 81.94 85 LEU A N 1
ATOM 616 C CA . LEU A 1 85 ? 6.212 -11.124 -20.313 1.00 81.94 85 LEU A CA 1
ATOM 617 C C . LEU A 1 85 ? 5.766 -9.840 -19.608 1.00 81.94 85 LEU A C 1
ATOM 619 O O . LEU A 1 85 ? 6.404 -9.456 -18.630 1.00 81.94 85 LEU A O 1
ATOM 623 N N . MET A 1 86 ? 4.662 -9.209 -20.027 1.00 80.69 86 MET A N 1
ATOM 624 C CA . MET A 1 86 ? 4.112 -8.053 -19.303 1.00 80.69 86 MET A CA 1
ATOM 625 C C . MET A 1 86 ? 3.712 -8.410 -17.866 1.00 80.69 86 MET A C 1
ATOM 627 O O . MET A 1 86 ? 3.999 -7.644 -16.945 1.00 80.69 86 MET A O 1
ATOM 631 N N . LEU A 1 87 ? 3.116 -9.588 -17.647 1.00 83.75 87 LEU A N 1
ATOM 632 C CA . LEU A 1 87 ? 2.830 -10.084 -16.298 1.00 83.75 87 LEU A CA 1
ATOM 633 C C . LEU A 1 87 ? 4.105 -10.330 -15.488 1.00 83.75 87 LEU A C 1
ATOM 635 O O . LEU A 1 87 ? 4.147 -9.985 -14.310 1.00 83.75 87 LEU A O 1
ATOM 639 N N . LEU A 1 88 ? 5.145 -10.894 -16.104 1.00 83.44 88 LEU A N 1
ATOM 640 C CA . LEU A 1 88 ? 6.425 -11.166 -15.445 1.00 83.44 88 LEU A CA 1
ATOM 641 C C . LEU A 1 88 ? 7.126 -9.864 -15.021 1.00 83.44 88 LEU A C 1
ATOM 643 O O . LEU A 1 88 ? 7.634 -9.763 -13.905 1.00 83.44 88 LEU A O 1
ATOM 647 N N . VAL A 1 89 ? 7.086 -8.840 -15.876 1.00 80.19 89 VAL A N 1
ATOM 648 C CA . VAL A 1 89 ? 7.590 -7.496 -15.560 1.00 80.19 89 VAL A CA 1
ATOM 649 C C . VAL A 1 89 ? 6.781 -6.870 -14.421 1.00 80.19 89 VAL A C 1
ATOM 651 O O . VAL A 1 89 ? 7.369 -6.401 -13.446 1.00 80.19 89 VAL A O 1
ATOM 654 N N . GLY A 1 90 ? 5.446 -6.926 -14.478 1.00 78.81 90 GLY A N 1
ATOM 655 C CA . GLY A 1 90 ? 4.581 -6.452 -13.390 1.00 78.81 90 GLY A CA 1
ATOM 656 C C . GLY A 1 90 ? 4.829 -7.186 -12.066 1.00 78.81 90 GLY A C 1
ATOM 657 O O . GLY A 1 90 ? 4.843 -6.568 -10.997 1.00 78.81 90 GLY A O 1
ATOM 658 N N . LEU A 1 91 ? 5.108 -8.490 -12.127 1.00 80.75 91 LEU A N 1
ATOM 659 C CA . LEU A 1 91 ? 5.484 -9.299 -10.971 1.00 80.75 91 LEU A CA 1
ATOM 660 C C . LEU A 1 91 ? 6.832 -8.856 -10.386 1.00 80.75 91 LEU A C 1
ATOM 662 O O . LEU A 1 91 ? 6.935 -8.680 -9.178 1.00 80.75 91 LEU A O 1
ATOM 666 N N . PHE A 1 92 ? 7.854 -8.617 -11.209 1.00 76.62 92 PHE A N 1
ATOM 667 C CA . PHE A 1 92 ? 9.150 -8.120 -10.728 1.00 76.62 92 PHE A CA 1
ATOM 668 C C . PHE A 1 92 ? 9.040 -6.742 -10.073 1.00 76.62 92 PHE A C 1
ATOM 670 O O . PHE A 1 92 ? 9.641 -6.515 -9.021 1.00 76.62 92 PHE A O 1
ATOM 677 N N . ILE A 1 93 ? 8.241 -5.843 -10.657 1.00 74.31 93 ILE A N 1
ATOM 678 C CA . ILE A 1 93 ? 7.983 -4.515 -10.091 1.00 74.31 93 ILE A CA 1
ATOM 679 C C . ILE A 1 93 ? 7.304 -4.659 -8.723 1.00 74.31 93 ILE A C 1
ATOM 681 O O . 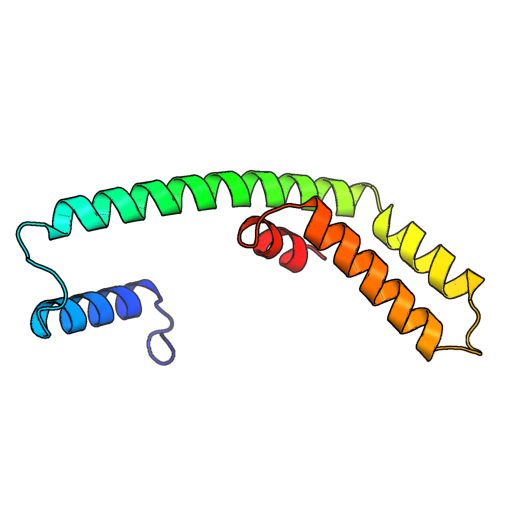ILE A 1 93 ? 7.772 -4.089 -7.743 1.00 74.31 93 ILE A O 1
ATOM 685 N N . THR A 1 94 ? 6.249 -5.471 -8.621 1.00 73.38 94 THR A N 1
ATOM 686 C CA . THR A 1 94 ? 5.520 -5.684 -7.356 1.00 73.38 94 THR A CA 1
ATOM 687 C C . THR A 1 94 ? 6.341 -6.429 -6.297 1.00 73.38 94 THR A C 1
ATOM 689 O O . THR A 1 94 ? 6.256 -6.087 -5.117 1.00 73.38 94 THR A O 1
ATOM 692 N N . MET A 1 95 ? 7.188 -7.382 -6.693 1.00 73.44 95 MET A N 1
ATOM 693 C CA . MET A 1 95 ? 8.069 -8.132 -5.790 1.00 73.44 95 MET A CA 1
ATOM 694 C C . MET A 1 95 ? 9.229 -7.269 -5.268 1.00 73.44 95 MET A C 1
ATOM 696 O O . MET A 1 95 ? 9.539 -7.320 -4.079 1.00 73.44 95 MET A O 1
ATOM 700 N N . GLY A 1 96 ? 9.835 -6.434 -6.124 1.00 66.75 96 GLY A N 1
ATOM 701 C CA . GLY A 1 96 ? 10.916 -5.514 -5.745 1.00 66.75 96 GLY A CA 1
ATOM 702 C C . GLY A 1 96 ? 10.490 -4.437 -4.739 1.00 66.75 96 GLY A C 1
ATOM 703 O O . GLY A 1 96 ? 11.325 -3.901 -4.017 1.00 66.75 96 GLY A O 1
ATOM 704 N N . ILE A 1 97 ? 9.185 -4.159 -4.649 1.00 70.12 97 ILE A N 1
ATOM 705 C CA . ILE A 1 97 ? 8.586 -3.208 -3.699 1.00 70.12 97 ILE A CA 1
ATOM 706 C C . ILE A 1 97 ? 8.442 -3.808 -2.281 1.00 70.12 97 ILE A C 1
ATOM 708 O O . ILE A 1 97 ? 8.398 -3.063 -1.300 1.00 70.12 97 ILE A O 1
ATOM 712 N N . GLY A 1 98 ? 8.381 -5.138 -2.143 1.00 61.59 98 GLY A N 1
ATOM 713 C CA . GLY A 1 98 ? 8.550 -5.841 -0.864 1.00 61.59 98 GLY A CA 1
ATOM 714 C C . GLY A 1 98 ? 7.430 -5.717 0.185 1.00 61.59 98 GLY A C 1
ATOM 715 O O . GLY A 1 98 ? 7.562 -6.310 1.254 1.00 61.59 98 GLY A O 1
ATOM 716 N N . SER A 1 99 ? 6.322 -4.996 -0.064 1.00 70.25 99 SER A N 1
ATOM 717 C CA . SER A 1 99 ? 5.160 -4.986 0.849 1.00 70.25 99 SER A CA 1
ATOM 718 C C . SER A 1 99 ? 3.821 -4.727 0.140 1.00 70.25 99 SER A C 1
ATOM 720 O O . SER A 1 99 ? 3.714 -3.848 -0.711 1.00 70.25 99 SER A O 1
ATOM 722 N N . SER A 1 100 ? 2.760 -5.440 0.539 1.00 72.81 100 SER A N 1
ATOM 723 C CA . SER A 1 100 ? 1.405 -5.278 -0.023 1.00 72.81 100 SER A CA 1
ATOM 724 C C . SER A 1 100 ? 0.768 -3.907 0.258 1.00 72.81 100 SER A C 1
ATOM 726 O O . SER A 1 100 ? -0.185 -3.521 -0.414 1.00 72.81 100 SER A O 1
ATOM 728 N N . PHE A 1 101 ? 1.267 -3.160 1.249 1.00 71.50 101 PHE A N 1
ATOM 729 C CA . PHE A 1 101 ? 0.786 -1.807 1.549 1.00 71.50 101 PHE A CA 1
ATOM 730 C C . PHE A 1 101 ? 1.478 -0.739 0.691 1.00 71.50 101 PHE A C 1
ATOM 732 O O . PHE A 1 101 ? 0.843 0.242 0.312 1.00 71.50 101 PHE A O 1
ATOM 739 N N . SER A 1 102 ? 2.749 -0.937 0.327 1.00 68.12 102 SER A N 1
ATOM 740 C CA . SER A 1 102 ? 3.476 -0.035 -0.580 1.00 68.12 102 SER A CA 1
ATOM 741 C C . SER A 1 102 ? 3.057 -0.185 -2.043 1.00 68.12 102 SER A C 1
ATOM 743 O O . SER A 1 102 ? 3.263 0.745 -2.818 1.00 68.12 102 SER A O 1
ATOM 745 N N . THR A 1 103 ? 2.428 -1.294 -2.444 1.00 75.88 103 THR A N 1
ATOM 746 C CA . THR A 1 103 ? 1.946 -1.466 -3.825 1.00 75.88 103 THR A CA 1
ATOM 747 C C . THR A 1 103 ? 0.736 -0.587 -4.159 1.00 75.88 103 THR A C 1
ATOM 749 O O . THR A 1 103 ? 0.589 -0.197 -5.313 1.00 75.88 103 THR A O 1
ATOM 752 N N . VAL A 1 104 ? -0.111 -0.222 -3.183 1.00 75.44 104 VAL A N 1
ATOM 753 C CA . VAL A 1 104 ? -1.348 0.551 -3.435 1.00 75.44 104 VAL A CA 1
ATOM 754 C C . VAL A 1 104 ? -1.070 1.952 -4.013 1.00 75.44 104 VAL A C 1
ATOM 756 O O . VAL A 1 104 ? -1.603 2.238 -5.084 1.00 75.44 104 VAL A O 1
ATOM 759 N N . PRO A 1 105 ? -0.215 2.806 -3.406 1.00 67.44 105 PRO A N 1
ATOM 760 C CA . PRO A 1 105 ? 0.077 4.141 -3.943 1.00 67.44 105 PRO A CA 1
ATOM 761 C C . PRO A 1 105 ? 0.776 4.115 -5.304 1.00 67.44 105 PRO A C 1
ATOM 763 O O . PRO A 1 105 ? 0.602 5.025 -6.113 1.00 67.44 105 PRO A O 1
ATOM 766 N N . ILE A 1 106 ? 1.585 3.080 -5.548 1.00 65.12 106 ILE A N 1
ATOM 767 C CA . ILE A 1 106 ? 2.370 2.949 -6.776 1.00 65.12 106 ILE A CA 1
ATOM 768 C C . ILE A 1 106 ? 1.462 2.567 -7.945 1.00 65.12 106 ILE A C 1
ATOM 770 O O . ILE A 1 106 ? 1.518 3.220 -8.983 1.00 65.12 106 ILE A O 1
ATOM 774 N N . ILE A 1 107 ? 0.570 1.586 -7.764 1.00 65.69 107 ILE A N 1
ATOM 775 C CA . ILE A 1 107 ? -0.384 1.181 -8.809 1.00 65.69 107 ILE A CA 1
ATOM 776 C C . ILE A 1 107 ? -1.348 2.324 -9.144 1.00 65.69 107 ILE A C 1
ATOM 778 O O . ILE A 1 107 ? -1.660 2.513 -10.307 1.00 65.69 107 ILE A O 1
ATOM 782 N N . THR A 1 108 ? -1.778 3.134 -8.168 1.00 66.75 108 THR A N 1
ATOM 783 C CA . THR A 1 108 ? -2.626 4.312 -8.452 1.00 66.75 108 THR A CA 1
ATOM 784 C C . THR A 1 108 ? -1.928 5.417 -9.243 1.00 66.75 108 THR A C 1
ATOM 786 O O . THR A 1 108 ? -2.593 6.349 -9.688 1.00 66.75 108 THR A O 1
ATOM 789 N N . SER A 1 109 ? -0.600 5.366 -9.360 1.00 60.44 109 SER A N 1
ATOM 790 C CA . SER A 1 109 ? 0.180 6.366 -10.092 1.00 60.44 109 SER A CA 1
ATOM 791 C C . SER A 1 109 ? 0.501 5.970 -11.536 1.00 60.44 109 SER A C 1
ATOM 793 O O . SER A 1 109 ? 0.930 6.840 -12.290 1.00 60.44 109 SER A O 1
ATOM 795 N N . ILE A 1 110 ? 0.352 4.686 -11.883 1.00 55.84 110 ILE A N 1
ATOM 796 C CA . ILE A 1 110 ? 0.543 4.130 -13.233 1.00 55.84 110 ILE A CA 1
ATOM 797 C C . ILE A 1 110 ? -0.812 4.146 -13.940 1.00 55.84 110 ILE A C 1
ATOM 799 O O . ILE A 1 110 ? -0.848 4.544 -15.123 1.00 55.84 110 ILE A O 1
#

Radius of gyration: 21.13 Å; chains: 1; bounding box: 38×26×64 Å

Foldseek 3Di:
DVPVPDPVVVVVVVVVVCVVVPVDDPVCVVVVVVVVVVVVVVLVVLQVVLLVVLVVCVVVCVVVVVLVCLDVVVDPPCPPVSVVVVVVSVVCVVVVSPDPSSVVSNVVSD